Protein AF-A0A413H4P1-F1 (afdb_monomer)

Mean predicted aligned error: 10.71 Å

Sequence (71 aa):
MSIGRMIEGESQWFHGFNEDYFYDRGLFTRKLMGRWWASLYAIYYIVFKYQKYRENITIWKALQKIFAGIW

Secondary structure (DSSP, 8-state):
------------S--SS-HHHHHHHHHHHHHHH-HHHHHHHHHHHHHHHHHHHTTTS-HHHHHHHHHHHH-

Foldseek 3Di:
DDDDPPDPPPCPPDPDPDLVVLLVQLLVLCVVPNLVRSLVVSLVCLVVCCVVCVPPDDSVSSSVSSNNSSD

Solvent-accessible surface area (backbone atoms only — not comparable to full-atom values): 4217 Å² total; per-residue (Å²): 134,81,77,78,78,78,73,85,65,71,85,75,82,66,94,58,89,45,60,61,62,34,20,55,49,19,37,50,39,20,75,72,62,35,59,71,54,24,54,57,51,50,52,52,51,50,63,71,49,34,87,80,33,59,92,82,42,55,68,68,58,47,48,53,29,21,47,61,30,44,105

Structure (mmCIF, N/CA/C/O backbone):
data_AF-A0A413H4P1-F1
#
_entry.id   AF-A0A413H4P1-F1
#
loop_
_atom_site.group_PDB
_atom_site.id
_atom_site.type_symbol
_atom_site.label_atom_id
_atom_site.label_alt_id
_atom_site.label_comp_id
_atom_site.label_asym_id
_atom_site.label_entity_id
_atom_site.label_seq_id
_atom_site.pdbx_PDB_ins_code
_atom_site.Cartn_x
_atom_site.Cartn_y
_atom_site.Cartn_z
_atom_site.occupancy
_atom_site.B_iso_or_equiv
_atom_site.auth_seq_id
_atom_site.auth_comp_id
_atom_site.auth_asym_id
_atom_site.auth_atom_id
_atom_site.pdbx_PDB_model_num
ATOM 1 N N . MET A 1 1 ? 11.144 13.759 37.513 1.00 36.41 1 MET A N 1
ATOM 2 C CA . MET A 1 1 ? 11.134 12.725 36.457 1.00 36.41 1 MET A CA 1
ATOM 3 C C . MET A 1 1 ? 9.728 12.673 35.891 1.00 36.41 1 MET A C 1
ATOM 5 O O . MET A 1 1 ? 8.850 12.100 36.521 1.00 36.41 1 MET A O 1
ATOM 9 N N . SER A 1 2 ? 9.478 13.367 34.783 1.00 43.50 2 SER A N 1
ATOM 10 C CA . SER A 1 2 ? 8.154 13.365 34.158 1.00 43.50 2 SER A CA 1
ATOM 11 C C . SER A 1 2 ? 8.051 12.128 33.279 1.00 43.50 2 SER A C 1
ATOM 13 O O . SER A 1 2 ? 8.656 12.064 32.213 1.00 43.50 2 SER A O 1
ATOM 15 N N . ILE A 1 3 ? 7.336 11.130 33.792 1.00 52.47 3 ILE A N 1
ATOM 16 C CA . ILE A 1 3 ? 6.905 9.939 33.063 1.00 52.47 3 ILE A CA 1
ATOM 17 C C . ILE A 1 3 ? 6.171 10.433 31.812 1.00 52.47 3 ILE A C 1
ATOM 19 O O . ILE A 1 3 ? 5.237 11.231 31.920 1.00 52.47 3 ILE A O 1
ATOM 23 N N . GLY A 1 4 ? 6.671 10.054 30.634 1.00 54.53 4 GLY A N 1
ATOM 24 C CA . GLY A 1 4 ? 6.178 10.541 29.349 1.00 54.53 4 GLY A CA 1
ATOM 25 C C . GLY A 1 4 ? 4.669 10.348 29.240 1.00 54.53 4 GLY A C 1
ATOM 26 O O . GLY A 1 4 ? 4.175 9.230 29.364 1.00 54.53 4 GLY A O 1
ATOM 27 N N . ARG A 1 5 ? 3.934 11.446 29.031 1.00 51.09 5 ARG A N 1
ATOM 28 C CA . ARG A 1 5 ? 2.518 11.384 28.667 1.00 51.09 5 ARG A CA 1
ATOM 29 C C . ARG A 1 5 ? 2.430 10.631 27.347 1.00 51.09 5 ARG A C 1
ATOM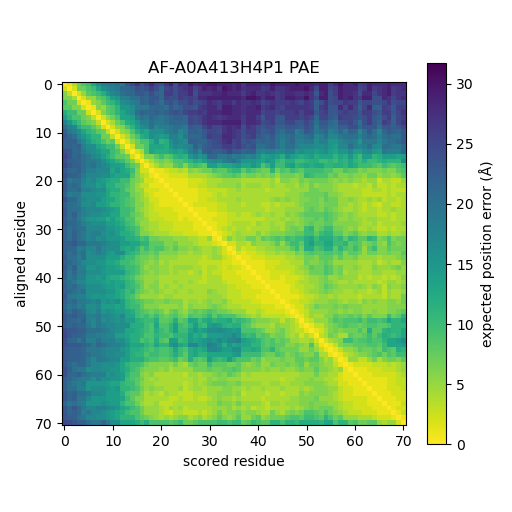 31 O O . ARG A 1 5 ? 2.894 11.140 26.328 1.00 51.09 5 ARG A O 1
ATOM 38 N N . MET A 1 6 ? 1.849 9.434 27.374 1.00 49.72 6 MET A N 1
ATOM 39 C CA . MET A 1 6 ? 1.321 8.828 26.161 1.00 49.72 6 MET A CA 1
ATOM 40 C C . MET A 1 6 ? 0.231 9.770 25.667 1.00 49.72 6 MET A C 1
ATOM 42 O O . MET A 1 6 ? -0.802 9.935 26.308 1.00 49.72 6 MET A O 1
ATOM 46 N N . ILE A 1 7 ? 0.518 10.470 24.577 1.00 56.12 7 ILE A N 1
ATOM 47 C CA . ILE A 1 7 ? -0.513 11.121 23.790 1.00 56.12 7 ILE A CA 1
ATOM 48 C C . ILE A 1 7 ? -1.379 9.958 23.305 1.00 56.12 7 ILE A C 1
ATOM 50 O O . ILE A 1 7 ? -0.890 9.127 22.540 1.00 56.12 7 ILE A O 1
ATOM 54 N N . GLU A 1 8 ? -2.620 9.858 23.785 1.00 47.56 8 GLU A N 1
ATOM 55 C CA . GLU A 1 8 ? -3.686 9.102 23.117 1.00 47.56 8 GLU A CA 1
ATOM 56 C C . GLU A 1 8 ? -3.941 9.776 21.762 1.00 47.56 8 GLU A C 1
ATOM 58 O O . GLU A 1 8 ? -4.943 10.443 21.529 1.00 47.56 8 GLU A O 1
ATOM 63 N N . GLY A 1 9 ? -2.957 9.685 20.869 1.00 47.12 9 GLY A N 1
ATOM 64 C CA . GLY A 1 9 ? -3.164 9.866 19.454 1.00 47.12 9 GLY A CA 1
ATOM 65 C C . GLY A 1 9 ? -3.932 8.633 19.057 1.00 47.12 9 GLY A C 1
ATOM 66 O O . GLY A 1 9 ? -3.358 7.547 19.086 1.00 47.12 9 GLY A O 1
ATOM 67 N N . GLU A 1 10 ? -5.233 8.822 18.847 1.00 45.88 10 GLU A N 1
ATOM 68 C CA . GLU A 1 10 ? -6.171 7.913 18.201 1.00 45.88 10 GLU A CA 1
ATOM 69 C C . GLU A 1 10 ? -5.491 6.627 17.752 1.00 45.88 10 GLU A C 1
ATOM 71 O O . GLU A 1 10 ? -4.710 6.650 16.799 1.00 45.88 10 GLU A O 1
ATOM 76 N N . SER A 1 11 ? -5.734 5.526 18.465 1.00 43.47 11 SER A N 1
ATOM 77 C CA . SER A 1 11 ? -5.248 4.200 18.102 1.00 43.47 11 SER A CA 1
ATOM 78 C C . SER A 1 11 ? -5.690 3.859 16.672 1.00 43.47 11 SER A C 1
ATOM 80 O O . SER A 1 11 ? -6.687 3.185 16.442 1.00 43.47 11 SER A O 1
ATOM 82 N N . GLN A 1 12 ? -4.917 4.318 15.688 1.00 49.56 12 GLN A N 1
ATOM 83 C CA . GLN A 1 12 ? -4.974 3.950 14.276 1.00 49.56 12 GLN A CA 1
ATOM 84 C C . GLN A 1 12 ? -4.324 2.579 14.051 1.00 49.56 12 GLN A C 1
ATOM 86 O O . GLN A 1 12 ? -4.217 2.098 12.924 1.00 49.56 12 GLN A O 1
ATOM 91 N N . TRP A 1 13 ? -3.906 1.921 15.134 1.00 48.91 13 TRP A N 1
ATOM 92 C CA . TRP A 1 13 ? -3.383 0.571 15.141 1.00 48.91 13 TRP A CA 1
ATOM 93 C C . TRP A 1 13 ? -4.529 -0.414 14.867 1.00 48.91 13 TRP A C 1
ATOM 95 O O . TRP A 1 13 ? -5.118 -1.004 15.763 1.00 48.91 13 TRP A O 1
ATOM 105 N N . PHE A 1 14 ? -4.791 -0.595 13.571 1.00 52.38 14 PHE A N 1
ATOM 106 C CA . PHE A 1 14 ? -5.426 -1.766 12.967 1.00 52.38 14 PHE A CA 1
ATOM 107 C C . PHE A 1 14 ? -6.943 -1.944 13.193 1.00 52.38 14 PHE A C 1
ATOM 109 O O . PHE A 1 14 ? -7.403 -2.950 13.726 1.00 52.38 14 PHE A O 1
ATOM 116 N N . HIS A 1 15 ? -7.756 -1.028 12.657 1.00 47.06 15 HIS A N 1
ATOM 117 C CA . HIS A 1 15 ? -9.230 -1.134 12.639 1.00 47.06 15 HIS A CA 1
ATOM 118 C C . HIS A 1 15 ? -9.815 -2.139 11.611 1.00 47.06 15 HIS A C 1
ATOM 120 O O . HIS A 1 15 ? -10.911 -1.959 11.094 1.00 47.06 15 HIS A O 1
ATOM 126 N N . GLY A 1 16 ? -9.125 -3.245 11.324 1.00 53.84 16 GLY A N 1
ATOM 127 C CA . GLY A 1 16 ? -9.594 -4.276 10.387 1.00 53.84 16 GLY A CA 1
ATOM 128 C C . GLY A 1 16 ? -8.812 -4.273 9.079 1.00 53.84 16 GLY A C 1
ATOM 129 O O . GLY A 1 16 ? -7.728 -3.705 9.013 1.00 53.84 16 GLY A O 1
ATOM 130 N N . PHE A 1 17 ? -9.312 -4.965 8.050 1.00 57.38 17 PHE A N 1
ATOM 131 C CA . PHE A 1 17 ? -8.717 -5.001 6.705 1.00 57.38 17 PHE A CA 1
ATOM 132 C C . PHE A 1 17 ? -8.761 -3.607 6.051 1.00 57.38 17 PHE A C 1
ATOM 134 O O . PHE A 1 17 ? -9.533 -3.362 5.127 1.00 57.38 17 PHE A O 1
ATOM 141 N N . ASN A 1 18 ? -7.955 -2.688 6.575 1.00 65.62 18 ASN A N 1
ATOM 142 C CA . ASN A 1 18 ? -7.906 -1.298 6.182 1.00 65.62 18 ASN A CA 1
ATOM 143 C C . ASN A 1 18 ? -7.064 -1.143 4.922 1.00 65.62 18 ASN A C 1
ATOM 145 O O . ASN A 1 18 ? -6.131 -1.901 4.650 1.00 65.62 18 ASN A O 1
ATOM 149 N N . GLU A 1 19 ? -7.435 -0.141 4.146 1.00 68.19 19 GLU A N 1
ATOM 150 C CA . GLU A 1 19 ? -6.901 0.188 2.828 1.00 68.19 19 GLU A CA 1
ATOM 151 C C . GLU A 1 19 ? -5.364 0.267 2.790 1.00 68.19 19 GLU A C 1
ATOM 153 O O . GLU A 1 19 ? -4.750 -0.149 1.804 1.00 68.19 19 GLU A O 1
ATOM 158 N N . ASP A 1 20 ? -4.748 0.702 3.888 1.00 71.19 20 ASP A N 1
ATOM 159 C CA . ASP A 1 20 ? -3.295 0.837 4.036 1.00 71.19 20 ASP A CA 1
ATOM 160 C C . ASP A 1 20 ? -2.568 -0.512 4.033 1.00 71.19 20 ASP A C 1
ATOM 162 O O . ASP A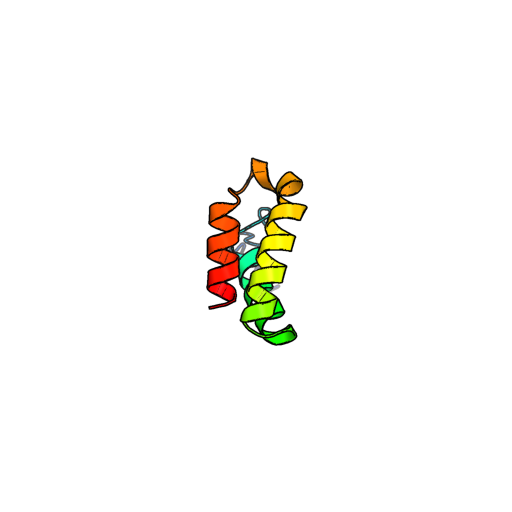 1 20 ? -1.506 -0.645 3.428 1.00 71.19 20 ASP A O 1
ATOM 166 N N . TYR A 1 21 ? -3.180 -1.567 4.585 1.00 75.69 21 TYR A N 1
ATOM 167 C CA . TYR A 1 21 ? -2.606 -2.915 4.542 1.00 75.69 21 TYR A CA 1
ATOM 168 C C . TYR A 1 21 ? -2.456 -3.421 3.106 1.00 75.69 21 TYR A C 1
ATOM 170 O O . TYR A 1 21 ? -1.476 -4.086 2.758 1.00 75.69 21 TYR A O 1
ATOM 178 N N . PHE A 1 22 ? -3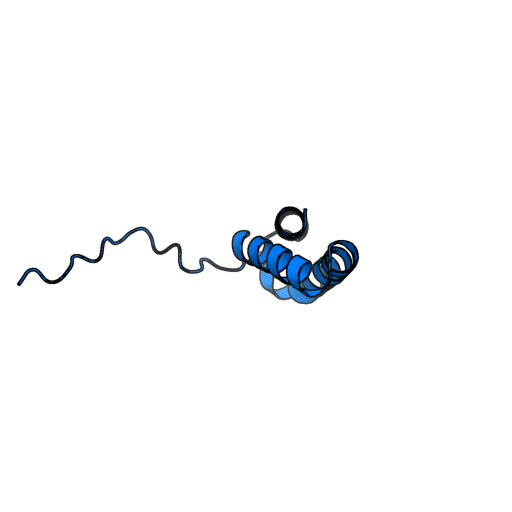.447 -3.125 2.262 1.00 76.88 22 PHE A N 1
ATOM 179 C CA . PHE A 1 22 ? -3.398 -3.473 0.849 1.00 76.88 22 PHE A CA 1
ATOM 180 C C . PHE A 1 22 ? -2.363 -2.609 0.125 1.00 76.88 22 PHE A C 1
ATOM 182 O O . PHE A 1 22 ? -1.564 -3.139 -0.643 1.00 76.88 22 PHE A O 1
ATOM 189 N N . TYR A 1 23 ? -2.306 -1.313 0.416 1.00 80.25 23 TYR A N 1
ATOM 190 C CA . TYR A 1 23 ? -1.309 -0.422 -0.170 1.00 80.25 23 TYR A CA 1
ATOM 191 C C . TYR A 1 23 ? 0.135 -0.873 0.121 1.00 80.25 23 TYR A C 1
ATOM 193 O O . TYR A 1 23 ? 0.901 -1.120 -0.816 1.00 80.25 23 TYR A O 1
ATOM 201 N N . ASP A 1 24 ? 0.482 -1.097 1.393 1.00 81.81 24 ASP A N 1
ATOM 202 C CA . ASP A 1 24 ? 1.814 -1.568 1.794 1.00 81.81 24 ASP A CA 1
ATOM 203 C C . ASP A 1 24 ? 2.142 -2.930 1.187 1.00 81.81 24 A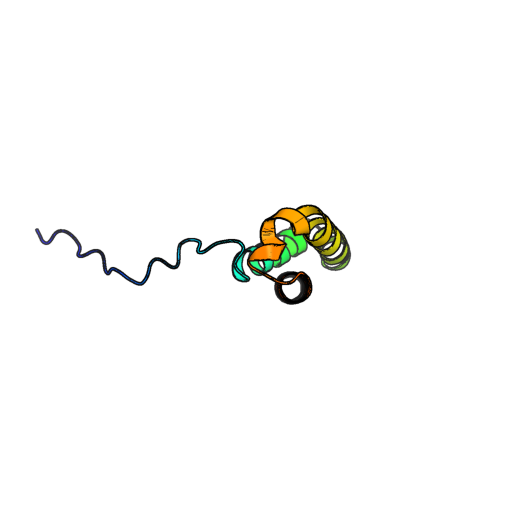SP A C 1
ATOM 205 O O . ASP A 1 24 ? 3.253 -3.171 0.704 1.00 81.81 24 ASP A O 1
ATOM 209 N N . ARG A 1 25 ? 1.156 -3.834 1.143 1.00 81.75 25 ARG A N 1
ATOM 210 C CA . ARG A 1 25 ? 1.325 -5.140 0.507 1.00 81.75 25 ARG A CA 1
ATOM 211 C C . ARG A 1 25 ? 1.573 -5.002 -0.993 1.00 81.75 25 ARG A C 1
ATOM 213 O O . ARG A 1 25 ? 2.465 -5.677 -1.500 1.00 81.75 25 ARG A O 1
ATOM 220 N N . GLY A 1 26 ? 0.856 -4.130 -1.697 1.00 83.12 26 GLY A N 1
ATOM 221 C CA . GLY A 1 26 ? 1.096 -3.836 -3.112 1.00 83.12 26 GLY A CA 1
ATOM 222 C C . GLY A 1 26 ? 2.522 -3.340 -3.362 1.00 83.12 26 GLY A C 1
ATOM 223 O O . GLY A 1 26 ? 3.225 -3.881 -4.219 1.00 83.12 26 GLY A O 1
ATOM 224 N N . LEU A 1 27 ? 2.989 -2.401 -2.536 1.00 84.06 27 LEU A N 1
ATOM 225 C CA . LEU A 1 27 ? 4.335 -1.829 -2.606 1.00 84.06 27 LEU A CA 1
ATOM 226 C C . LEU A 1 27 ? 5.431 -2.875 -2.337 1.00 84.06 27 LEU A C 1
ATOM 228 O O . LEU A 1 27 ? 6.446 -2.929 -3.039 1.00 84.06 27 LEU A O 1
ATOM 232 N N . PHE A 1 28 ? 5.210 -3.752 -1.353 1.00 83.12 28 PHE A N 1
ATOM 233 C CA . PHE A 1 28 ? 6.128 -4.840 -1.013 1.00 83.12 28 PHE A CA 1
ATOM 234 C C . PHE A 1 28 ? 6.195 -5.891 -2.126 1.00 83.12 28 PHE A C 1
ATOM 236 O O . PHE A 1 28 ? 7.279 -6.285 -2.547 1.00 83.12 28 PHE A O 1
ATOM 243 N N . THR A 1 29 ? 5.040 -6.303 -2.659 1.00 82.69 29 THR A N 1
ATOM 244 C CA . THR A 1 29 ? 4.959 -7.302 -3.739 1.00 82.69 29 THR A CA 1
ATOM 245 C C . THR A 1 29 ? 5.581 -6.766 -5.031 1.00 82.69 29 THR A C 1
ATOM 247 O O . THR A 1 29 ? 6.293 -7.492 -5.723 1.00 82.69 29 THR A O 1
ATOM 250 N N . ARG A 1 30 ? 5.400 -5.467 -5.318 1.00 84.19 30 ARG A N 1
ATOM 251 C CA . ARG A 1 30 ? 6.092 -4.754 -6.404 1.00 84.19 30 ARG A CA 1
ATOM 252 C C . ARG A 1 30 ? 7.606 -4.801 -6.232 1.00 84.19 30 ARG A C 1
ATOM 254 O O . ARG A 1 30 ? 8.298 -5.124 -7.194 1.00 84.19 30 ARG A O 1
ATOM 261 N N . LYS A 1 31 ? 8.121 -4.477 -5.041 1.00 82.81 31 LYS A N 1
ATOM 262 C CA . LYS A 1 31 ? 9.563 -4.553 -4.749 1.00 82.81 31 LYS A CA 1
ATOM 263 C C . LYS A 1 31 ? 10.105 -5.977 -4.875 1.00 82.81 31 LYS A C 1
ATOM 265 O O . LYS A 1 31 ? 11.248 -6.141 -5.277 1.00 82.81 31 LYS A O 1
ATOM 270 N N . LEU A 1 32 ? 9.291 -6.981 -4.551 1.00 84.31 32 LEU A N 1
ATOM 271 C CA . LEU A 1 32 ? 9.701 -8.381 -4.556 1.00 84.31 32 LEU A CA 1
ATOM 272 C C . LEU A 1 32 ? 9.729 -9.000 -5.966 1.00 84.31 32 LEU A C 1
ATOM 274 O O . LEU A 1 32 ? 10.668 -9.715 -6.292 1.00 84.31 32 LEU A O 1
ATOM 278 N N . MET A 1 33 ? 8.702 -8.758 -6.792 1.00 80.94 33 MET A N 1
ATOM 279 C CA . MET A 1 33 ? 8.487 -9.503 -8.050 1.00 80.94 33 MET A CA 1
ATOM 280 C C . MET A 1 33 ? 8.400 -8.616 -9.304 1.00 80.94 33 MET A C 1
ATOM 282 O O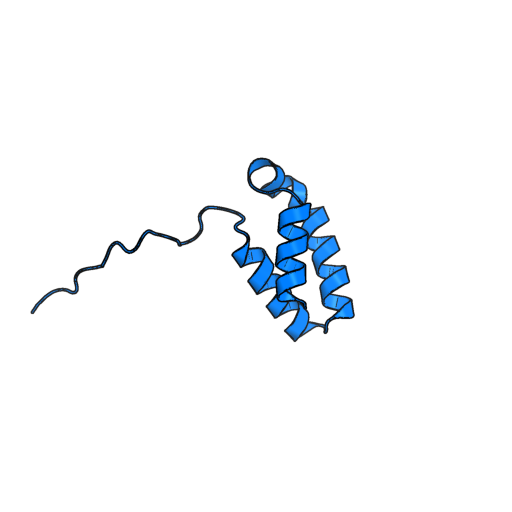 . MET A 1 33 ? 8.317 -9.120 -10.423 1.00 80.94 33 MET A O 1
ATOM 286 N N . GLY A 1 34 ? 8.419 -7.291 -9.151 1.00 79.88 34 GLY A N 1
ATOM 287 C CA . GLY A 1 34 ? 8.198 -6.351 -10.247 1.00 79.88 34 GLY A CA 1
ATOM 288 C C . GLY A 1 34 ? 6.714 -6.123 -10.555 1.00 79.88 34 GLY A C 1
ATOM 289 O O . GLY A 1 34 ? 5.827 -6.835 -10.089 1.00 79.88 34 GLY A O 1
ATOM 290 N N . ARG A 1 35 ? 6.431 -5.079 -11.342 1.00 78.38 35 ARG A N 1
ATOM 291 C CA . ARG A 1 35 ? 5.077 -4.517 -11.518 1.00 78.38 35 ARG A CA 1
ATOM 292 C C . ARG A 1 35 ? 4.061 -5.523 -12.076 1.00 78.38 35 ARG A C 1
ATOM 294 O O . ARG A 1 35 ? 2.964 -5.637 -11.546 1.00 78.38 35 ARG A O 1
ATOM 301 N N . TRP A 1 36 ? 4.456 -6.281 -13.100 1.00 81.06 36 TRP A N 1
ATOM 302 C CA . TRP A 1 36 ? 3.592 -7.247 -13.788 1.00 81.06 36 TRP A CA 1
ATOM 303 C C . TRP A 1 36 ? 3.182 -8.420 -12.891 1.00 81.06 36 TRP A C 1
ATOM 305 O O . TRP A 1 36 ? 1.996 -8.726 -12.763 1.00 81.06 36 TRP A O 1
ATOM 315 N N . TRP A 1 37 ? 4.154 -9.036 -12.219 1.00 82.31 37 TRP A N 1
ATOM 316 C CA . TRP A 1 37 ? 3.905 -10.148 -11.301 1.00 82.31 37 TRP A CA 1
ATOM 317 C C . TRP A 1 37 ? 3.172 -9.698 -10.040 1.00 82.31 37 TRP A C 1
ATOM 319 O O . TRP A 1 37 ? 2.290 -10.408 -9.560 1.00 82.31 37 TRP A O 1
ATOM 329 N N . ALA A 1 38 ? 3.471 -8.494 -9.545 1.00 83.56 38 ALA A N 1
ATOM 330 C CA . ALA A 1 38 ? 2.774 -7.921 -8.405 1.00 83.56 38 ALA A CA 1
ATOM 331 C C . ALA A 1 38 ? 1.282 -7.722 -8.687 1.00 83.56 38 ALA A C 1
ATOM 333 O O . ALA A 1 38 ? 0.473 -8.094 -7.846 1.00 83.56 38 ALA A O 1
ATOM 334 N N . SER A 1 39 ? 0.897 -7.213 -9.864 1.00 81.62 39 SER A N 1
ATOM 335 C CA . SER A 1 39 ? -0.517 -7.047 -10.235 1.00 81.62 39 SER A CA 1
ATOM 336 C C . SER A 1 39 ? -1.275 -8.376 -10.282 1.00 81.62 39 SER A C 1
ATOM 338 O O . SER A 1 39 ? -2.362 -8.480 -9.716 1.00 81.62 39 SER A O 1
ATOM 340 N N . LEU A 1 40 ? -0.691 -9.408 -10.898 1.00 85.06 40 LEU A N 1
ATOM 341 C CA . LEU A 1 40 ? -1.283 -10.751 -10.968 1.00 85.06 40 LEU A CA 1
ATOM 342 C C . LEU A 1 40 ? -1.460 -11.371 -9.576 1.00 85.06 40 LEU A C 1
ATOM 344 O O . LEU A 1 40 ? -2.543 -11.846 -9.229 1.00 85.06 40 LEU A O 1
ATOM 348 N N . TYR A 1 41 ? -0.412 -11.311 -8.753 1.00 82.81 41 TYR A N 1
ATOM 349 C CA . TYR A 1 41 ? -0.431 -11.865 -7.402 1.00 82.81 41 TYR A CA 1
ATOM 350 C C . TYR A 1 41 ? -1.396 -11.112 -6.483 1.00 82.81 41 TYR A C 1
ATOM 352 O O . TYR A 1 41 ? -2.082 -11.706 -5.651 1.00 82.81 41 TYR A O 1
ATOM 360 N N . ALA A 1 42 ? -1.487 -9.798 -6.656 1.00 81.31 42 ALA A N 1
ATOM 361 C CA . ALA A 1 42 ? -2.374 -8.949 -5.892 1.00 81.31 42 ALA A CA 1
ATOM 362 C C . ALA A 1 42 ? -3.855 -9.227 -6.191 1.00 81.31 42 ALA A C 1
ATOM 364 O O . ALA A 1 42 ? -4.649 -9.316 -5.254 1.00 81.31 42 ALA A O 1
ATOM 365 N N . ILE A 1 43 ? -4.219 -9.455 -7.460 1.00 81.38 43 ILE A N 1
ATOM 366 C CA . ILE A 1 43 ? -5.572 -9.901 -7.835 1.00 81.38 43 ILE A CA 1
ATOM 367 C C . ILE A 1 43 ? -5.872 -11.260 -7.196 1.00 81.38 43 ILE A C 1
ATOM 369 O O . ILE A 1 43 ? -6.901 -11.408 -6.539 1.00 81.38 43 ILE A O 1
ATOM 373 N N . TYR A 1 44 ? -4.962 -12.232 -7.327 1.00 84.38 44 TYR A N 1
ATOM 374 C CA . TYR A 1 44 ? -5.128 -13.561 -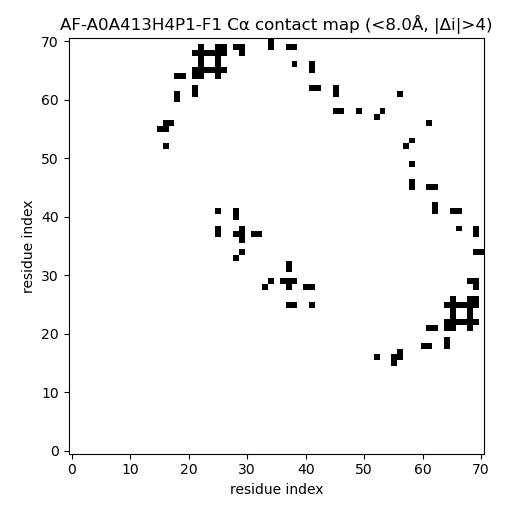6.729 1.00 84.38 44 TYR A CA 1
ATOM 375 C C . TYR A 1 44 ? -5.347 -13.480 -5.212 1.00 84.38 44 TYR A C 1
ATOM 377 O O . TYR A 1 44 ? -6.299 -14.050 -4.679 1.00 84.38 44 TYR A O 1
ATOM 385 N N . TYR A 1 45 ? -4.510 -12.707 -4.519 1.00 81.25 45 TYR A N 1
ATOM 386 C CA . TYR A 1 45 ? -4.591 -12.525 -3.074 1.00 81.25 45 TYR A CA 1
ATOM 387 C C . TYR A 1 45 ? -5.903 -11.851 -2.654 1.00 81.25 45 TYR A C 1
ATOM 389 O O . TYR A 1 45 ? -6.509 -12.264 -1.662 1.00 81.25 45 TYR A O 1
ATOM 397 N N . ILE A 1 46 ? -6.371 -10.852 -3.417 1.00 77.25 46 ILE A N 1
ATOM 398 C CA . ILE A 1 46 ? -7.630 -10.162 -3.123 1.00 77.25 46 ILE A CA 1
ATOM 399 C C . ILE A 1 46 ? -8.853 -11.050 -3.395 1.00 77.25 46 ILE A C 1
ATOM 401 O O . ILE A 1 46 ? -9.852 -10.982 -2.681 1.00 77.25 46 ILE A O 1
ATOM 405 N N . VAL A 1 47 ? -8.822 -11.890 -4.422 1.00 77.38 47 VAL A N 1
ATOM 406 C CA . VAL A 1 47 ? -9.950 -12.790 -4.692 1.00 77.38 47 VAL A CA 1
ATOM 407 C C . VAL A 1 47 ? -9.989 -13.906 -3.649 1.00 77.38 47 VAL A C 1
ATOM 409 O O . VAL A 1 47 ? -11.046 -14.188 -3.090 1.00 77.38 47 VAL A O 1
ATOM 412 N N . PHE A 1 48 ? -8.837 -14.485 -3.305 1.00 78.94 48 PHE A N 1
ATOM 413 C CA . PHE A 1 48 ? -8.765 -15.587 -2.346 1.00 78.94 48 PHE A CA 1
ATOM 414 C C . PHE A 1 48 ? -9.139 -15.154 -0.927 1.00 78.94 48 PHE A C 1
ATOM 416 O O . PHE A 1 48 ? -9.824 -15.866 -0.196 1.00 78.94 48 PHE A O 1
ATOM 423 N N . LYS A 1 49 ? -8.711 -13.956 -0.522 1.00 71.44 49 LYS A N 1
ATOM 424 C CA . LYS A 1 49 ? -8.939 -13.464 0.837 1.00 71.44 49 LYS A CA 1
ATOM 425 C C . LYS A 1 49 ? -10.253 -12.682 0.975 1.00 71.44 49 LYS A C 1
ATOM 427 O O . LYS A 1 49 ? -10.624 -12.326 2.092 1.00 71.44 49 LYS A O 1
ATOM 432 N N . TYR A 1 50 ? -11.005 -12.535 -0.125 1.00 69.50 50 TYR A N 1
ATOM 433 C CA . TYR A 1 50 ? -12.295 -11.844 -0.207 1.00 69.50 50 TYR A CA 1
ATOM 434 C C . TYR A 1 50 ? -13.305 -12.285 0.848 1.00 69.50 50 TYR A C 1
ATOM 436 O O . TYR A 1 50 ? -13.944 -11.441 1.477 1.00 69.50 50 TYR A O 1
ATOM 444 N N . GLN A 1 51 ? -13.413 -13.593 1.095 1.00 63.28 51 GLN A N 1
ATOM 445 C CA . GLN A 1 51 ? -14.347 -14.128 2.087 1.00 63.28 51 GLN A CA 1
ATOM 446 C C . GLN A 1 51 ? -14.123 -13.556 3.492 1.00 63.28 51 GLN A C 1
ATOM 448 O O . GLN A 1 51 ?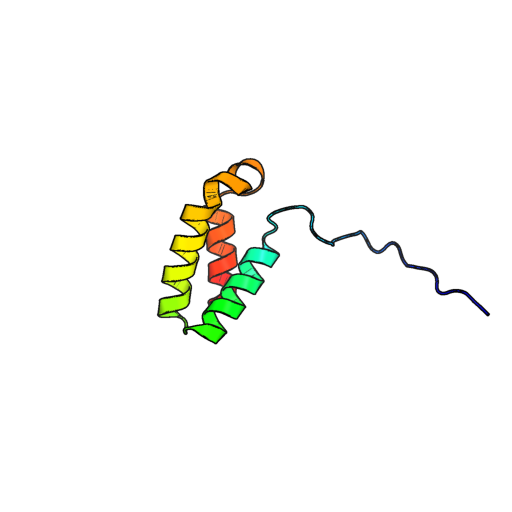 -15.067 -13.498 4.272 1.00 63.28 51 GLN A O 1
ATOM 453 N N . LYS A 1 52 ? -12.903 -13.104 3.812 1.00 64.19 52 LYS A N 1
ATOM 454 C CA . LYS A 1 52 ? -12.533 -12.644 5.154 1.00 64.19 52 LYS A CA 1
ATOM 455 C C . LYS A 1 52 ? -12.757 -11.145 5.386 1.00 64.19 52 LYS A C 1
ATOM 457 O O . LYS A 1 52 ? -12.784 -10.721 6.535 1.00 64.19 52 LYS A O 1
ATOM 462 N N . TYR A 1 53 ? -12.905 -10.344 4.329 1.00 63.31 53 TYR A N 1
ATOM 463 C CA . TYR A 1 53 ? -13.106 -8.888 4.441 1.00 63.31 53 TYR A CA 1
ATOM 464 C C . TYR A 1 53 ? -14.299 -8.335 3.678 1.00 63.31 53 TYR A C 1
ATOM 466 O O . TYR A 1 53 ? -14.536 -7.135 3.759 1.00 63.31 53 TYR A O 1
ATOM 474 N N . ARG A 1 54 ? -15.092 -9.188 3.020 1.00 66.00 54 ARG A N 1
ATOM 475 C CA . ARG A 1 54 ? -16.379 -8.830 2.405 1.00 66.00 54 ARG A CA 1
ATOM 476 C C . ARG A 1 54 ? -17.267 -7.955 3.301 1.00 66.00 54 ARG A C 1
ATOM 478 O O . ARG A 1 54 ? -17.987 -7.117 2.775 1.00 66.00 54 ARG A O 1
ATOM 485 N N . GLU A 1 55 ? -17.247 -8.177 4.612 1.00 61.28 55 GLU A N 1
ATOM 486 C CA . GLU A 1 55 ? -18.078 -7.442 5.577 1.00 61.28 55 GLU A CA 1
ATOM 487 C C . GLU A 1 55 ? -17.591 -6.015 5.858 1.00 61.28 55 GLU A C 1
ATOM 489 O O . GLU A 1 55 ? -18.395 -5.163 6.212 1.00 61.28 55 GLU A O 1
ATOM 494 N N . ASN A 1 56 ? -16.294 -5.742 5.679 1.00 63.00 56 ASN A N 1
ATOM 495 C CA . ASN A 1 56 ? -15.682 -4.457 6.032 1.00 63.00 56 ASN A CA 1
ATOM 496 C C . ASN A 1 56 ? -15.239 -3.645 4.806 1.00 63.00 56 ASN A C 1
ATOM 498 O O . ASN A 1 56 ? -15.275 -2.418 4.838 1.00 63.00 56 ASN A O 1
ATOM 502 N N . ILE A 1 57 ? -14.821 -4.301 3.715 1.00 66.00 57 ILE A N 1
ATOM 503 C CA . ILE A 1 57 ? -14.321 -3.614 2.524 1.00 66.00 57 ILE A CA 1
ATOM 504 C C . ILE A 1 57 ? -14.693 -4.338 1.224 1.00 66.00 57 ILE A C 1
ATOM 506 O O . ILE A 1 57 ? -14.559 -5.555 1.074 1.00 66.00 57 ILE A O 1
ATOM 510 N N . THR A 1 58 ? -15.138 -3.566 0.234 1.00 71.81 58 THR A N 1
ATOM 511 C CA . THR A 1 58 ? -15.450 -4.076 -1.105 1.00 71.81 58 THR A CA 1
ATOM 512 C C . THR A 1 58 ? -14.165 -4.466 -1.843 1.00 71.81 58 THR A C 1
ATOM 514 O O . THR A 1 58 ? -13.189 -3.714 -1.817 1.00 71.81 58 THR A O 1
ATOM 517 N N . ILE A 1 59 ? -14.180 -5.589 -2.581 1.00 70.00 59 ILE A N 1
ATOM 518 C CA . ILE A 1 59 ? -13.060 -6.053 -3.438 1.00 70.00 59 ILE A CA 1
ATOM 519 C C . ILE A 1 59 ? -12.493 -4.925 -4.297 1.00 70.00 59 ILE A C 1
ATOM 521 O O . ILE A 1 59 ? -11.282 -4.793 -4.415 1.00 70.00 59 ILE A O 1
ATOM 525 N N . TRP A 1 60 ? -13.370 -4.102 -4.873 1.00 71.12 60 TRP A N 1
ATOM 526 C CA . TRP A 1 60 ? -12.992 -2.978 -5.724 1.00 71.12 60 TRP A CA 1
ATOM 527 C C . TRP A 1 60 ? -12.120 -1.943 -5.009 1.00 71.12 60 TRP A C 1
ATOM 529 O O . TRP A 1 60 ? -11.116 -1.512 -5.573 1.00 71.12 60 TRP A O 1
ATOM 539 N N . LYS A 1 61 ? -12.443 -1.601 -3.754 1.00 75.31 61 LYS A N 1
ATOM 540 C CA . LYS A 1 61 ? -11.617 -0.701 -2.934 1.00 75.31 61 LYS A CA 1
ATOM 541 C C . LYS A 1 61 ? -10.270 -1.336 -2.600 1.00 75.31 61 LYS A C 1
ATOM 543 O O . LYS A 1 61 ? -9.237 -0.692 -2.760 1.00 75.31 61 LYS A O 1
ATOM 548 N N . ALA A 1 62 ? -10.271 -2.612 -2.210 1.00 75.75 62 ALA A N 1
ATOM 549 C CA . ALA A 1 62 ? -9.038 -3.350 -1.943 1.00 75.75 62 ALA A CA 1
ATOM 550 C C . ALA A 1 62 ? -8.134 -3.412 -3.189 1.00 75.75 62 ALA A C 1
ATOM 552 O O . ALA A 1 62 ? -6.936 -3.165 -3.084 1.00 75.75 62 ALA A O 1
ATOM 553 N N . LEU A 1 63 ? -8.711 -3.666 -4.372 1.00 78.06 63 LEU A N 1
ATOM 554 C CA . LEU A 1 63 ? -8.005 -3.664 -5.656 1.00 78.06 63 LEU A CA 1
ATOM 555 C C . LEU A 1 63 ? -7.426 -2.290 -5.959 1.00 78.06 63 LEU A C 1
ATOM 557 O O . LEU A 1 63 ? -6.226 -2.199 -6.186 1.00 78.06 63 LEU A O 1
ATOM 561 N N . GLN A 1 64 ? -8.229 -1.224 -5.907 1.00 81.75 64 GLN A N 1
ATOM 562 C CA . GLN A 1 64 ? -7.726 0.132 -6.139 1.00 81.75 64 GLN A CA 1
ATOM 563 C C . GLN A 1 64 ? -6.540 0.470 -5.235 1.00 81.75 64 GLN A C 1
ATOM 565 O O . GLN A 1 64 ? -5.562 1.030 -5.715 1.00 81.75 64 GLN A O 1
ATOM 570 N N . LYS A 1 65 ? -6.591 0.104 -3.951 1.00 81.25 65 LYS A N 1
ATOM 571 C CA . LYS A 1 65 ? -5.526 0.412 -2.987 1.00 81.25 65 LYS A CA 1
ATOM 572 C C . LYS A 1 65 ? -4.266 -0.420 -3.192 1.00 81.25 65 LYS A C 1
ATOM 574 O O . LYS A 1 65 ? -3.170 0.132 -3.183 1.00 81.25 65 LYS A O 1
ATOM 579 N N . ILE A 1 66 ? -4.404 -1.722 -3.445 1.00 82.44 66 ILE A N 1
ATOM 580 C CA . ILE A 1 66 ? -3.261 -2.590 -3.761 1.00 82.44 66 ILE A CA 1
ATOM 581 C C . ILE A 1 66 ? -2.597 -2.138 -5.071 1.00 82.44 66 ILE A C 1
ATOM 583 O O . ILE A 1 66 ? -1.374 -2.076 -5.150 1.00 82.44 66 ILE A O 1
ATOM 587 N N . PHE A 1 67 ? -3.394 -1.771 -6.083 1.00 80.69 67 PHE A N 1
ATOM 588 C CA . PHE A 1 67 ? -2.892 -1.275 -7.361 1.00 80.69 67 PHE A CA 1
ATOM 589 C C . PHE A 1 67 ? -2.278 0.114 -7.218 1.00 80.69 67 PHE A C 1
ATO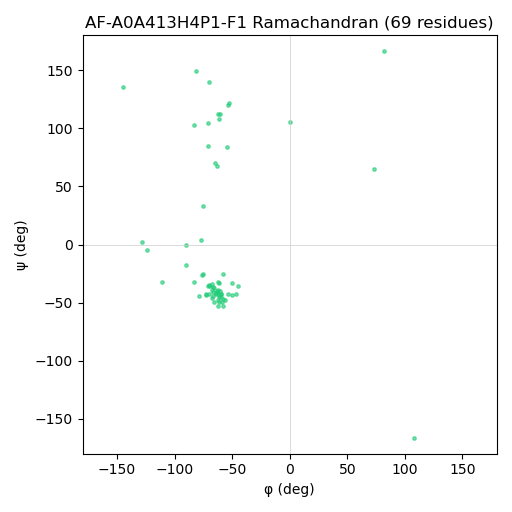M 591 O O . PHE A 1 67 ? -1.255 0.359 -7.844 1.00 80.69 67 PHE A O 1
ATOM 598 N N . ALA A 1 68 ? -2.817 0.976 -6.352 1.00 81.75 68 ALA A N 1
ATOM 599 C CA . ALA A 1 68 ? -2.193 2.249 -5.999 1.00 81.75 68 ALA A CA 1
ATOM 600 C C . ALA A 1 68 ? -0.824 2.059 -5.325 1.00 81.75 68 ALA A C 1
ATOM 602 O O . ALA A 1 68 ? 0.060 2.874 -5.534 1.00 81.75 68 ALA A O 1
ATOM 603 N N . GLY A 1 69 ? -0.617 0.978 -4.563 1.00 76.06 69 GLY A N 1
ATOM 604 C CA . GLY A 1 69 ? 0.705 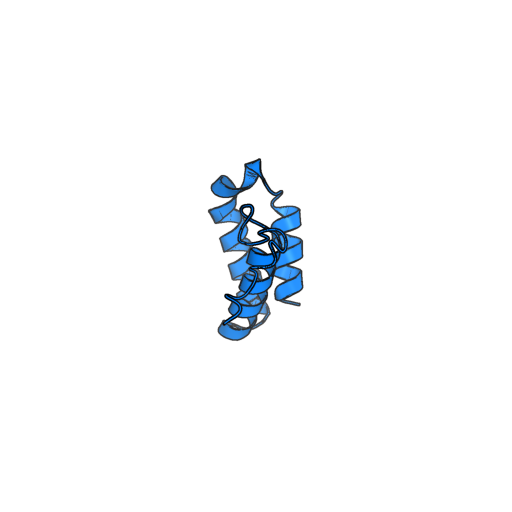0.629 -4.022 1.00 76.06 69 GLY A CA 1
ATOM 605 C C . GLY A 1 69 ? 1.657 0.018 -5.060 1.00 76.06 69 GLY A C 1
ATOM 606 O O . GLY A 1 69 ? 2.879 0.108 -4.937 1.00 76.06 69 GLY A O 1
ATOM 607 N N . ILE A 1 70 ? 1.117 -0.619 -6.103 1.00 77.81 70 ILE A N 1
ATOM 608 C CA . ILE A 1 70 ? 1.904 -1.216 -7.196 1.00 77.81 70 ILE A CA 1
ATOM 609 C C . ILE A 1 70 ? 2.285 -0.171 -8.255 1.00 77.81 70 ILE A C 1
ATOM 611 O O . ILE A 1 70 ? 3.348 -0.295 -8.879 1.00 77.81 70 ILE A O 1
ATOM 615 N N . TRP A 1 71 ? 1.442 0.836 -8.490 1.00 67.50 71 TRP A N 1
ATOM 616 C CA . TRP A 1 71 ? 1.670 1.867 -9.499 1.00 67.50 71 TRP A CA 1
ATOM 617 C C . TRP A 1 71 ? 2.581 2.969 -8.975 1.00 67.50 71 TRP A C 1
ATOM 619 O O . TRP A 1 71 ? 3.668 3.123 -9.587 1.00 67.50 71 TRP A O 1
#

pLDDT: mean 70.13, std 13.41, range [36.41, 85.06]

Organism: NCBI:txid871324

Radius of gyration: 15.76 Å; Cα contacts (8 Å, |Δi|>4): 66; chains: 1; bounding box: 29×29×50 Å